Protein AF-A0AAQ3JWA8-F1 (afdb_monomer_lite)

Organism: NCBI:txid4628

InterPro domains:
  IPR044835 Auxin response factor [PTHR31384] (18-102)

Foldseek 3Di:
DDPPPPPPVVVPQPDFDFDQDPVRDTDTDGDHDLDPDPPVPDPPDDPVRVVVVVVVQVVVCVVVVHDDDDDDDCSVDVDDPDDDPVRVCCCPPVDDDDPPDDDDPVVVPVVCVVVVVVD

Structure (mmCIF, N/CA/C/O backbone):
data_AF-A0AAQ3JWA8-F1
#
_entry.id   AF-A0AAQ3JWA8-F1
#
loop_
_atom_site.group_PDB
_atom_site.id
_atom_site.type_symbol
_atom_site.label_atom_id
_atom_site.label_alt_id
_atom_site.label_comp_id
_atom_site.label_asym_id
_atom_site.label_entity_id
_atom_site.label_seq_id
_atom_site.pdbx_PDB_ins_code
_atom_site.Cartn_x
_atom_site.Cartn_y
_atom_site.Cartn_z
_atom_site.occupancy
_atom_site.B_iso_or_equiv
_atom_site.auth_seq_id
_atom_site.auth_comp_id
_atom_site.auth_asym_id
_atom_site.auth_atom_id
_atom_site.pdbx_PDB_model_num
ATOM 1 N N . MET A 1 1 ? 45.059 16.864 17.365 1.00 38.69 1 MET A N 1
ATOM 2 C CA . MET A 1 1 ? 43.730 17.214 16.818 1.00 38.69 1 MET A CA 1
ATOM 3 C C . MET A 1 1 ? 43.812 17.016 15.312 1.00 38.69 1 MET A C 1
ATOM 5 O O . MET A 1 1 ? 44.456 17.819 14.654 1.00 38.69 1 MET A O 1
ATOM 9 N N . LEU A 1 2 ? 43.330 15.887 14.787 1.00 34.00 2 LEU A N 1
ATOM 10 C CA . LEU A 1 2 ? 43.397 15.603 13.348 1.00 34.00 2 LEU A CA 1
ATOM 11 C C . LEU A 1 2 ? 42.183 16.239 12.654 1.00 34.00 2 LEU A C 1
ATOM 13 O O . LEU A 1 2 ? 41.071 16.070 13.160 1.00 34.00 2 LEU A O 1
ATOM 17 N N . PRO A 1 3 ? 42.357 16.960 1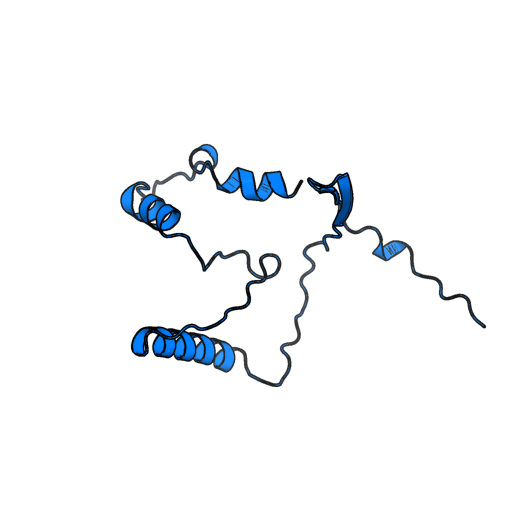1.533 1.00 37.31 3 PRO A N 1
ATOM 18 C CA . PRO A 1 3 ? 41.227 17.424 10.746 1.00 37.31 3 PRO A CA 1
ATOM 19 C C . PRO A 1 3 ? 40.539 16.213 10.108 1.00 37.31 3 PRO A C 1
ATOM 21 O O . PRO A 1 3 ? 41.164 15.415 9.411 1.00 37.31 3 PRO A O 1
ATOM 24 N N . MET A 1 4 ? 39.244 16.069 10.383 1.00 33.34 4 MET A N 1
ATOM 25 C CA . MET A 1 4 ? 38.385 15.049 9.794 1.00 33.34 4 MET A CA 1
ATOM 26 C C . MET A 1 4 ? 38.221 15.365 8.301 1.00 33.34 4 MET A C 1
ATOM 28 O O . MET A 1 4 ? 37.407 16.200 7.915 1.00 33.34 4 MET A O 1
ATOM 32 N N . GLN A 1 5 ? 39.058 14.749 7.465 1.00 42.91 5 GLN A N 1
ATOM 33 C CA . GLN A 1 5 ? 38.912 14.751 6.011 1.00 42.91 5 GLN A CA 1
ATOM 34 C C . GLN A 1 5 ? 37.615 14.016 5.663 1.00 42.91 5 GLN A C 1
ATOM 36 O O . GLN A 1 5 ? 37.537 12.791 5.743 1.00 42.91 5 GLN A O 1
ATOM 41 N N . VAL A 1 6 ? 36.580 14.772 5.306 1.00 44.56 6 VAL A N 1
ATOM 42 C CA . VAL A 1 6 ? 35.391 14.215 4.663 1.00 44.56 6 VAL A CA 1
ATOM 43 C C . VAL A 1 6 ? 35.790 13.887 3.225 1.00 44.56 6 VAL A C 1
ATOM 45 O O . VAL A 1 6 ? 36.116 14.784 2.451 1.00 44.56 6 VAL A O 1
ATOM 48 N N . SER A 1 7 ? 35.830 12.595 2.894 1.00 38.69 7 SER A N 1
ATOM 49 C CA . SER A 1 7 ? 36.191 12.109 1.561 1.00 38.69 7 SER A CA 1
ATOM 50 C C . SER A 1 7 ? 35.206 12.642 0.518 1.00 38.69 7 SER A C 1
ATOM 52 O O . SER A 1 7 ? 34.024 12.304 0.522 1.00 38.69 7 SER A O 1
ATOM 54 N N . GLN A 1 8 ? 35.709 13.471 -0.394 1.00 44.59 8 GLN A N 1
ATOM 55 C CA . GLN A 1 8 ? 34.956 14.160 -1.449 1.00 44.59 8 GLN A CA 1
ATOM 56 C C . GLN A 1 8 ? 34.336 13.202 -2.491 1.00 44.59 8 GLN A C 1
ATOM 58 O O . GLN A 1 8 ? 33.526 13.614 -3.317 1.00 44.59 8 GLN A O 1
ATOM 63 N N . SER A 1 9 ? 34.677 11.912 -2.432 1.00 45.38 9 SER A N 1
ATOM 64 C CA . SER A 1 9 ? 34.200 10.871 -3.346 1.00 45.38 9 SER A CA 1
ATOM 65 C C . SER A 1 9 ? 32.759 10.407 -3.102 1.00 45.38 9 SER A C 1
ATOM 67 O O . SER A 1 9 ? 32.170 9.830 -4.010 1.00 45.38 9 SER A O 1
ATOM 69 N N . ASP A 1 10 ? 32.173 10.665 -1.926 1.00 40.09 10 ASP A N 1
ATOM 70 C CA . ASP A 1 10 ? 30.783 10.267 -1.619 1.00 40.09 10 ASP A CA 1
ATOM 71 C C . ASP A 1 10 ? 29.747 11.361 -1.938 1.00 40.09 10 ASP A C 1
ATOM 73 O O . ASP A 1 10 ? 28.544 11.129 -1.826 1.00 40.09 10 ASP A O 1
ATOM 77 N N . ILE A 1 11 ? 30.197 12.550 -2.359 1.00 44.72 11 ILE A N 1
ATOM 78 C CA . ILE A 1 11 ? 29.333 13.704 -2.675 1.00 44.72 11 ILE A CA 1
ATOM 79 C C . ILE A 1 11 ? 28.871 13.672 -4.144 1.00 44.72 11 ILE A C 1
ATOM 81 O O . ILE A 1 11 ? 27.987 14.419 -4.544 1.00 44.72 11 ILE A O 1
ATOM 85 N N . PHE A 1 12 ? 29.375 12.739 -4.955 1.00 41.50 12 PHE A N 1
ATOM 86 C CA . PHE A 1 12 ? 28.870 12.496 -6.311 1.00 41.50 12 PHE A CA 1
ATOM 87 C C . PHE A 1 12 ? 27.571 11.660 -6.287 1.00 41.50 12 PHE A C 1
ATOM 89 O O . PHE A 1 12 ? 27.440 10.633 -6.954 1.00 41.50 12 PHE A O 1
ATOM 96 N N . LEU A 1 13 ? 26.586 12.076 -5.483 1.00 47.81 13 LEU A N 1
ATOM 97 C CA . LEU A 1 13 ? 25.236 11.524 -5.541 1.00 47.81 13 LEU A CA 1
ATOM 98 C C . LEU A 1 13 ? 24.491 12.185 -6.703 1.00 47.81 13 LEU A C 1
ATOM 100 O O . LEU A 1 13 ? 24.006 13.304 -6.625 1.00 47.81 13 LEU A O 1
ATOM 104 N N . GLN A 1 14 ? 24.478 11.456 -7.817 1.00 51.81 14 GLN A N 1
ATOM 105 C CA . GLN A 1 14 ? 23.704 11.641 -9.043 1.00 51.81 14 GLN A CA 1
ATOM 106 C C . GLN A 1 14 ? 22.442 12.534 -8.881 1.00 51.81 14 GLN A C 1
ATOM 108 O O . GLN A 1 14 ? 21.358 12.035 -8.583 1.00 51.81 14 GLN A O 1
ATOM 113 N N . ARG A 1 15 ? 22.614 13.835 -9.174 1.00 50.84 15 ARG A N 1
ATOM 114 C CA . ARG A 1 15 ? 21.634 14.944 -9.187 1.00 50.84 15 ARG A CA 1
ATOM 115 C C . ARG A 1 15 ? 21.057 15.350 -7.824 1.00 50.84 15 ARG A C 1
ATOM 117 O O . ARG A 1 15 ? 19.977 14.918 -7.431 1.00 50.84 15 ARG A O 1
ATOM 124 N N . ASP A 1 16 ? 21.744 16.295 -7.188 1.00 60.50 16 ASP A N 1
ATOM 125 C CA . ASP A 1 16 ? 21.161 17.211 -6.209 1.00 60.50 16 ASP A CA 1
ATOM 126 C C . ASP A 1 16 ? 20.069 18.051 -6.892 1.00 60.50 16 ASP A C 1
ATOM 128 O O . ASP A 1 16 ? 20.344 18.813 -7.822 1.00 60.50 16 ASP A O 1
ATOM 132 N N . GLY A 1 17 ? 18.818 17.880 -6.466 1.00 64.62 17 GLY A N 1
ATOM 133 C CA . GLY A 1 17 ? 17.697 18.691 -6.936 1.00 64.62 17 GLY A CA 1
ATOM 134 C C . GLY A 1 17 ? 17.479 19.859 -5.984 1.00 64.62 17 GLY A C 1
ATOM 135 O O . GLY A 1 17 ? 17.195 19.649 -4.803 1.00 64.62 17 GLY A O 1
ATOM 136 N N . VAL A 1 18 ? 17.626 21.087 -6.479 1.00 71.62 18 VAL A N 1
ATOM 137 C CA . VAL A 1 18 ? 17.269 22.299 -5.736 1.00 71.62 18 VAL A CA 1
ATOM 138 C C . VAL A 1 18 ? 15.855 22.692 -6.144 1.00 71.62 18 VAL A C 1
ATOM 140 O O . VAL A 1 18 ? 15.624 23.076 -7.288 1.00 71.62 18 VAL A O 1
ATOM 143 N N . PHE A 1 19 ? 14.912 22.598 -5.212 1.00 77.62 19 PHE A N 1
ATOM 144 C CA . PHE A 1 19 ? 13.503 22.897 -5.451 1.00 77.62 19 PHE A CA 1
ATOM 145 C C . PHE A 1 19 ? 13.108 24.180 -4.727 1.00 77.62 19 PHE A C 1
ATOM 147 O O . PHE A 1 19 ? 13.475 24.394 -3.572 1.00 77.62 19 PHE A O 1
ATOM 154 N N . LEU A 1 20 ? 12.339 25.032 -5.400 1.00 80.44 20 LEU A N 1
ATOM 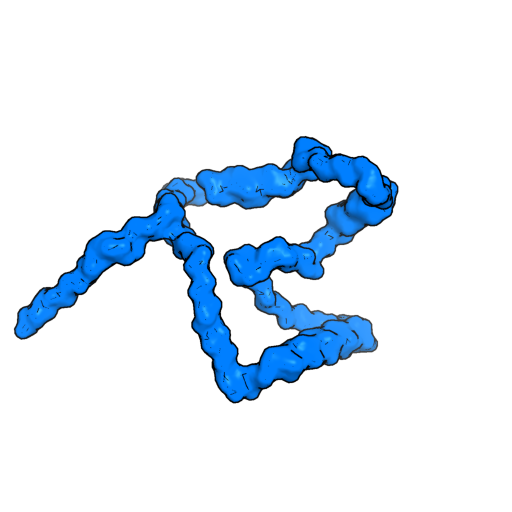155 C CA . LEU A 1 20 ? 11.663 26.159 -4.766 1.00 80.44 20 LEU A CA 1
ATOM 156 C C . LEU A 1 20 ? 10.268 25.707 -4.359 1.00 80.44 20 LEU A C 1
ATOM 158 O O . LEU A 1 20 ? 9.514 25.204 -5.193 1.00 80.44 20 LEU A O 1
ATOM 162 N N . ASN A 1 21 ? 9.925 25.872 -3.085 1.00 79.19 21 ASN A N 1
ATOM 163 C CA . ASN A 1 21 ? 8.547 25.672 -2.659 1.00 79.19 21 ASN A CA 1
ATOM 164 C C . ASN A 1 21 ? 7.684 26.905 -2.978 1.00 79.19 21 ASN A C 1
ATOM 166 O O . ASN A 1 21 ? 8.180 27.985 -3.301 1.00 79.19 21 ASN A O 1
ATOM 170 N N . GLU A 1 22 ? 6.372 26.737 -2.845 1.00 85.56 22 GLU A N 1
ATOM 171 C CA . GLU A 1 22 ? 5.359 27.788 -3.018 1.00 85.56 22 GLU A CA 1
ATOM 172 C C . GLU A 1 22 ? 5.532 28.999 -2.082 1.00 85.56 22 GLU A C 1
ATOM 174 O O . GLU A 1 22 ? 5.007 30.072 -2.359 1.00 85.56 22 GLU A O 1
ATOM 179 N N . ASN A 1 23 ? 6.320 28.849 -1.013 1.00 87.00 23 ASN A N 1
ATOM 180 C CA . ASN A 1 23 ? 6.657 29.900 -0.053 1.00 87.00 23 ASN A CA 1
ATOM 181 C C . ASN A 1 23 ? 8.019 30.562 -0.349 1.00 87.00 23 ASN A C 1
ATOM 183 O O . ASN A 1 23 ? 8.607 31.174 0.544 1.00 87.00 23 ASN A O 1
ATOM 187 N N . ASN A 1 24 ? 8.559 30.404 -1.565 1.00 82.31 24 ASN A N 1
ATOM 188 C CA . ASN A 1 24 ? 9.872 30.911 -1.989 1.00 82.31 24 ASN A CA 1
ATOM 189 C C . ASN A 1 24 ? 11.064 30.393 -1.157 1.00 82.31 24 ASN A C 1
ATOM 191 O O . ASN A 1 24 ? 12.133 31.005 -1.147 1.00 82.31 24 ASN A O 1
ATOM 195 N N . GLN A 1 25 ? 10.917 29.262 -0.469 1.00 87.25 25 GLN A N 1
ATOM 196 C CA . GLN A 1 25 ? 12.004 28.631 0.275 1.00 87.25 25 GLN A CA 1
ATOM 197 C C . GLN A 1 25 ? 12.744 27.643 -0.622 1.00 87.25 25 GLN A C 1
ATOM 199 O O . GLN A 1 25 ? 12.134 26.857 -1.352 1.00 87.25 25 GLN A O 1
ATOM 204 N N . LEU A 1 26 ? 14.071 27.675 -0.532 1.00 84.69 26 LEU A N 1
ATOM 205 C CA . LEU A 1 26 ? 14.957 26.768 -1.246 1.00 84.69 26 LEU A CA 1
ATOM 206 C C . LEU A 1 26 ? 15.103 25.460 -0.455 1.00 84.69 26 LEU A C 1
ATOM 208 O O . LEU A 1 26 ? 15.550 25.475 0.692 1.00 84.69 26 LEU A O 1
ATOM 212 N N . LEU A 1 27 ? 14.747 24.335 -1.067 1.00 80.38 27 LEU A N 1
ATOM 213 C CA . LEU A 1 27 ? 14.856 22.997 -0.489 1.00 80.38 27 LEU A CA 1
ATOM 214 C C . LEU A 1 27 ? 15.845 22.163 -1.304 1.00 80.38 27 LEU A C 1
ATOM 216 O O . LEU A 1 27 ? 15.756 22.101 -2.529 1.00 80.38 27 LEU A O 1
ATOM 220 N N . LEU A 1 28 ? 16.778 21.504 -0.616 1.00 82.06 28 LEU A N 1
ATOM 221 C CA . LEU A 1 28 ? 17.751 20.606 -1.234 1.00 82.06 28 LEU A CA 1
ATOM 222 C C . LEU A 1 28 ? 17.307 19.151 -1.055 1.00 82.06 28 LEU A C 1
ATOM 224 O O . LEU A 1 28 ? 17.250 18.645 0.068 1.00 82.06 28 LEU A O 1
ATOM 228 N N . GLY A 1 29 ? 17.008 18.479 -2.164 1.00 77.50 29 GLY A N 1
ATOM 229 C CA . GLY A 1 29 ? 16.719 17.050 -2.198 1.00 77.50 29 GLY A CA 1
ATOM 230 C C . GLY A 1 29 ? 17.958 16.252 -2.593 1.00 77.50 29 GLY A C 1
ATOM 231 O O . GLY A 1 29 ? 18.430 16.368 -3.721 1.00 77.50 29 GLY A O 1
ATOM 232 N N . ILE A 1 30 ? 18.456 15.405 -1.687 1.00 78.06 30 ILE A N 1
ATOM 233 C CA . ILE A 1 30 ? 19.543 14.461 -1.982 1.00 78.06 30 ILE A CA 1
ATOM 234 C C . ILE A 1 30 ? 18.928 13.096 -2.287 1.00 78.06 30 ILE A C 1
ATOM 236 O O . ILE A 1 30 ? 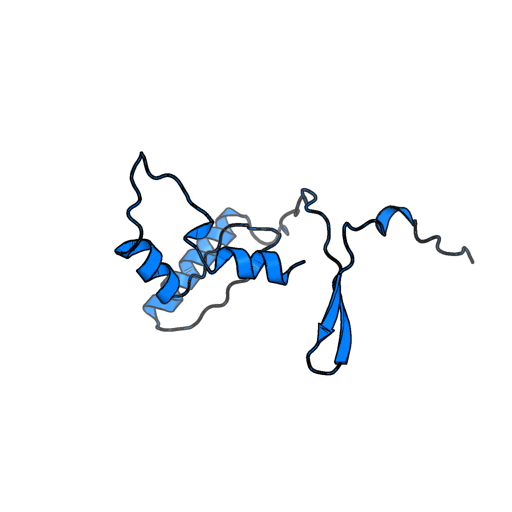18.298 12.481 -1.421 1.00 78.06 30 ILE A O 1
ATOM 240 N N . ARG A 1 31 ? 19.148 12.581 -3.500 1.00 68.06 31 ARG A N 1
ATOM 241 C CA . ARG A 1 31 ? 18.735 11.227 -3.885 1.00 68.06 31 ARG A CA 1
ATOM 242 C C . ARG A 1 31 ? 19.951 10.314 -3.962 1.00 68.06 31 ARG A C 1
ATOM 244 O O . ARG A 1 31 ? 20.876 10.539 -4.733 1.00 68.06 31 ARG A O 1
ATOM 251 N N . ARG A 1 32 ? 19.946 9.232 -3.182 1.00 69.44 32 ARG A N 1
ATOM 252 C CA . ARG A 1 32 ? 20.989 8.204 -3.287 1.00 69.44 32 ARG A CA 1
ATOM 253 C C . ARG A 1 32 ? 20.760 7.372 -4.548 1.00 69.44 32 ARG A C 1
ATOM 255 O O . ARG A 1 32 ? 19.630 6.965 -4.820 1.00 69.44 32 ARG A O 1
ATOM 262 N N . ALA A 1 33 ? 21.825 7.109 -5.306 1.00 70.81 33 ALA A N 1
ATOM 263 C CA . ALA A 1 33 ? 21.773 6.161 -6.415 1.00 70.81 33 ALA A CA 1
ATOM 264 C C . ALA A 1 33 ? 21.291 4.790 -5.913 1.00 70.81 33 ALA A C 1
ATOM 266 O O . ALA A 1 33 ? 21.564 4.417 -4.768 1.00 70.81 33 ALA A O 1
ATOM 267 N N . ASN A 1 34 ? 20.576 4.050 -6.764 1.00 64.12 34 ASN A N 1
ATOM 268 C CA . ASN A 1 34 ? 19.989 2.759 -6.411 1.00 64.12 34 ASN A CA 1
ATOM 269 C C . ASN A 1 34 ? 21.094 1.695 -6.286 1.00 64.12 34 ASN A C 1
ATOM 271 O O . ASN A 1 34 ? 21.352 0.916 -7.199 1.00 64.12 34 ASN A O 1
ATOM 275 N N . ARG A 1 35 ? 21.833 1.729 -5.176 1.00 63.59 35 ARG A N 1
ATOM 276 C CA . ARG A 1 35 ? 22.824 0.718 -4.819 1.00 63.59 35 ARG A CA 1
ATOM 277 C C . ARG A 1 35 ? 22.067 -0.448 -4.186 1.00 63.59 35 ARG A C 1
ATOM 279 O O . ARG A 1 35 ? 21.257 -0.177 -3.300 1.00 63.59 35 ARG A O 1
ATOM 286 N N . PRO A 1 36 ? 22.343 -1.712 -4.560 1.00 60.31 36 PRO A N 1
ATOM 287 C CA . PRO A 1 36 ? 21.838 -2.872 -3.836 1.00 60.31 36 PRO A CA 1
ATOM 288 C C . PRO A 1 36 ? 22.275 -2.752 -2.374 1.00 60.31 36 PRO A C 1
ATOM 290 O O . PRO A 1 36 ? 23.428 -3.013 -2.025 1.00 60.31 36 PRO A O 1
ATOM 293 N N . GLN A 1 37 ? 21.391 -2.239 -1.525 1.00 58.09 37 GLN A N 1
ATOM 294 C CA . GLN A 1 37 ? 21.620 -2.230 -0.098 1.00 58.09 37 GLN A CA 1
ATOM 295 C C . GLN A 1 37 ? 21.253 -3.620 0.380 1.00 58.09 37 GLN A C 1
ATOM 297 O O . GLN A 1 37 ? 20.090 -4.015 0.335 1.00 58.09 37 GLN A O 1
ATOM 302 N N . THR A 1 38 ? 22.253 -4.362 0.845 1.00 53.28 38 THR A N 1
ATOM 303 C CA . THR A 1 38 ? 22.022 -5.504 1.719 1.00 53.28 38 THR A CA 1
ATOM 304 C C . THR A 1 38 ? 21.429 -4.940 3.003 1.00 53.28 38 THR A C 1
ATOM 306 O O . THR A 1 38 ? 22.149 -4.601 3.941 1.00 53.28 38 THR A O 1
ATOM 309 N N . VAL A 1 39 ? 20.111 -4.743 3.017 1.00 59.22 39 VAL A N 1
ATOM 310 C CA . VAL A 1 39 ? 19.374 -4.477 4.244 1.00 59.22 39 VAL A CA 1
ATOM 311 C C . VAL A 1 39 ? 19.497 -5.771 5.029 1.00 59.22 39 VAL A C 1
ATOM 313 O O . VAL A 1 39 ? 18.768 -6.724 4.779 1.00 59.22 39 VAL A O 1
ATOM 316 N N . MET A 1 40 ? 20.502 -5.852 5.902 1.00 60.53 40 MET A N 1
ATOM 317 C CA . MET A 1 40 ? 20.545 -6.900 6.910 1.00 60.53 40 MET A CA 1
ATOM 318 C C . MET A 1 40 ? 19.231 -6.773 7.681 1.00 60.53 40 MET A C 1
ATOM 320 O O . MET A 1 40 ? 19.012 -5.725 8.300 1.00 60.53 40 MET A O 1
ATOM 324 N N . PRO A 1 41 ? 18.319 -7.758 7.588 1.00 62.19 41 PRO A N 1
ATOM 325 C CA . PRO A 1 41 ? 17.083 -7.688 8.340 1.00 62.19 41 PRO A CA 1
ATOM 326 C C . PRO A 1 41 ? 17.471 -7.595 9.813 1.00 62.19 41 PRO A C 1
ATOM 328 O O . PRO A 1 41 ? 18.323 -8.352 10.285 1.00 62.19 41 PRO A O 1
ATOM 331 N N . SER A 1 42 ? 16.898 -6.633 10.537 1.00 62.66 42 SER A N 1
ATOM 332 C CA . SER A 1 42 ? 17.079 -6.602 11.981 1.00 62.66 42 SER A CA 1
ATOM 333 C C . SER A 1 42 ? 16.564 -7.935 12.520 1.00 62.66 42 SER A C 1
ATOM 335 O O . SER A 1 42 ? 15.446 -8.353 12.224 1.00 62.66 42 SER A O 1
ATOM 337 N N . SER A 1 43 ? 17.399 -8.640 13.278 1.00 59.38 43 SER A N 1
ATOM 338 C CA . SER A 1 43 ? 17.188 -10.016 13.755 1.00 59.38 43 SER A CA 1
ATOM 339 C C . SER A 1 43 ? 15.991 -10.196 14.705 1.00 59.38 43 SER A C 1
ATOM 341 O O . SER A 1 43 ? 15.852 -11.234 15.343 1.00 59.38 43 SER A O 1
ATOM 343 N N . VAL A 1 44 ? 15.119 -9.192 14.815 1.00 63.75 44 VAL A N 1
ATOM 344 C CA . VAL A 1 44 ? 13.980 -9.148 15.732 1.00 63.75 44 VAL A CA 1
ATOM 345 C C . VAL A 1 44 ? 12.799 -9.972 15.197 1.00 63.75 44 VAL A C 1
ATOM 347 O O . VAL A 1 44 ? 12.021 -10.494 15.991 1.00 63.75 44 VAL A O 1
ATOM 350 N N . LEU A 1 45 ? 12.658 -10.133 13.873 1.00 69.56 45 LEU A N 1
ATOM 351 C CA . LEU A 1 45 ? 11.615 -10.943 13.220 1.00 69.56 45 LEU A CA 1
ATOM 352 C C . LEU A 1 45 ? 12.167 -11.552 11.922 1.00 69.56 45 LEU A C 1
ATOM 354 O O . LEU A 1 45 ? 12.842 -10.857 11.165 1.00 69.56 45 LEU A O 1
ATOM 358 N N . SER A 1 46 ? 11.858 -12.820 11.624 1.00 78.56 46 SER A N 1
ATOM 359 C CA . SER A 1 46 ? 12.174 -13.385 10.302 1.00 78.56 46 SER A CA 1
ATOM 360 C C . SER A 1 46 ? 11.326 -12.721 9.209 1.00 78.56 46 SER A C 1
ATOM 362 O O . SER A 1 46 ? 10.239 -12.204 9.490 1.00 78.56 46 SER A O 1
ATOM 364 N N . SER A 1 47 ? 11.787 -12.776 7.953 1.00 82.31 47 SER A N 1
ATOM 365 C CA . SER A 1 47 ? 11.011 -12.269 6.810 1.00 82.31 47 SER A CA 1
ATOM 366 C C . SER A 1 47 ? 9.616 -12.90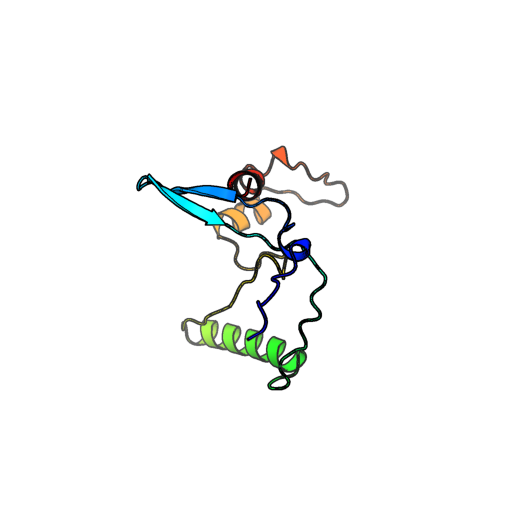1 6.758 1.00 82.31 47 SER A C 1
ATOM 368 O O . SER A 1 47 ? 8.622 -12.185 6.660 1.00 82.31 47 SER A O 1
ATOM 370 N N . ASP A 1 48 ? 9.518 -14.223 6.928 1.00 85.06 48 ASP A N 1
ATOM 371 C CA . ASP A 1 48 ? 8.240 -14.952 6.904 1.00 85.06 48 ASP A CA 1
ATOM 372 C C . ASP A 1 48 ? 7.266 -14.437 7.967 1.00 85.06 48 ASP A C 1
ATOM 374 O O . ASP A 1 48 ? 6.080 -14.222 7.706 1.00 85.06 48 ASP A O 1
ATOM 378 N N . SER A 1 49 ? 7.788 -14.154 9.163 1.00 88.69 49 SER A N 1
ATOM 379 C CA . SER A 1 49 ? 6.989 -13.613 10.260 1.00 88.69 49 SER A CA 1
ATOM 380 C C . SER A 1 49 ? 6.451 -12.221 9.923 1.00 88.69 49 SER A C 1
ATOM 382 O O . SER A 1 49 ? 5.320 -11.898 10.279 1.00 88.69 49 SER A O 1
ATOM 384 N N . MET A 1 50 ? 7.215 -11.392 9.208 1.00 88.56 50 MET A N 1
ATOM 385 C CA . MET A 1 50 ? 6.767 -10.067 8.771 1.00 88.56 50 MET A CA 1
ATOM 386 C C . MET A 1 50 ? 5.621 -10.153 7.751 1.00 88.56 50 MET A C 1
ATOM 388 O O . MET A 1 50 ? 4.642 -9.414 7.878 1.00 88.56 50 MET A O 1
ATOM 392 N N . HIS A 1 51 ? 5.695 -11.090 6.800 1.00 88.12 51 HIS A N 1
ATOM 393 C CA . HIS A 1 51 ? 4.621 -11.330 5.828 1.00 88.12 51 HIS A CA 1
ATOM 394 C C . HIS A 1 51 ? 3.328 -11.792 6.505 1.00 88.12 51 HIS A C 1
ATOM 396 O O . HIS A 1 51 ? 2.256 -11.242 6.243 1.00 88.12 51 HIS A O 1
ATOM 402 N N . ILE A 1 52 ? 3.428 -12.756 7.424 1.00 91.75 52 ILE A N 1
ATOM 403 C CA . ILE A 1 52 ? 2.272 -13.260 8.178 1.00 91.75 52 ILE A CA 1
ATOM 404 C C . ILE A 1 52 ? 1.660 -12.144 9.029 1.00 91.75 52 ILE A C 1
ATOM 406 O O . ILE A 1 52 ? 0.440 -11.983 9.054 1.00 91.75 52 ILE A O 1
ATOM 410 N N . ARG A 1 53 ? 2.491 -11.331 9.691 1.00 91.00 53 ARG A N 1
ATOM 411 C CA . ARG A 1 53 ? 2.017 -10.209 10.514 1.00 91.00 53 ARG A CA 1
ATOM 412 C C . ARG A 1 53 ? 1.254 -9.164 9.705 1.00 91.00 53 ARG A C 1
ATOM 414 O O . ARG A 1 53 ? 0.254 -8.655 10.203 1.00 91.00 53 ARG A O 1
ATOM 421 N N . LEU A 1 54 ? 1.687 -8.860 8.481 1.00 92.25 54 LEU A N 1
ATOM 422 C CA . LEU A 1 54 ? 0.971 -7.939 7.595 1.00 92.25 54 LEU A CA 1
ATOM 423 C C . LEU A 1 54 ? -0.419 -8.479 7.231 1.00 92.25 54 LEU A C 1
ATOM 425 O O . LEU A 1 54 ? -1.408 -7.758 7.354 1.00 92.25 54 LEU A O 1
ATOM 429 N N . LEU A 1 55 ? -0.500 -9.751 6.829 1.00 94.06 55 LEU A N 1
ATOM 430 C CA . LEU A 1 55 ? -1.768 -10.398 6.480 1.00 94.06 55 LEU A CA 1
ATOM 431 C C . LEU A 1 55 ? -2.722 -10.458 7.676 1.00 94.06 55 LEU A C 1
ATOM 433 O O . LEU A 1 55 ? -3.895 -10.112 7.545 1.00 94.06 55 LEU A O 1
ATOM 437 N N . ALA A 1 56 ? -2.215 -10.841 8.848 1.00 94.81 56 ALA A N 1
ATOM 438 C CA . ALA A 1 56 ? -2.999 -10.889 10.076 1.00 94.81 56 ALA A CA 1
ATOM 439 C C . ALA A 1 56 ? -3.541 -9.503 10.462 1.00 94.81 56 ALA A C 1
ATOM 441 O O . ALA A 1 56 ? -4.719 -9.378 10.794 1.00 94.81 56 ALA A O 1
ATOM 442 N N . ALA A 1 57 ? -2.714 -8.455 10.368 1.00 94.75 57 ALA A N 1
ATOM 443 C CA . ALA A 1 57 ? -3.135 -7.083 10.645 1.00 94.75 57 ALA A CA 1
ATOM 444 C C . ALA A 1 57 ? -4.215 -6.600 9.663 1.00 94.75 57 ALA A C 1
ATOM 446 O O . ALA A 1 57 ? -5.214 -6.027 10.094 1.00 94.75 57 ALA A O 1
ATOM 447 N N . ALA A 1 58 ? -4.054 -6.875 8.366 1.00 95.50 58 ALA A N 1
ATOM 448 C CA . ALA A 1 58 ? -5.038 -6.509 7.349 1.00 95.50 58 ALA A CA 1
ATOM 449 C C . ALA A 1 58 ? -6.374 -7.244 7.552 1.00 95.50 58 ALA A C 1
ATOM 451 O O . ALA A 1 58 ? -7.432 -6.616 7.546 1.00 95.50 58 ALA A O 1
ATOM 452 N N . ALA A 1 59 ? -6.336 -8.558 7.794 1.00 96.50 59 ALA A N 1
ATOM 453 C CA . ALA A 1 59 ? -7.535 -9.353 8.054 1.00 96.50 59 ALA A CA 1
ATOM 454 C C . ALA A 1 59 ? -8.273 -8.872 9.312 1.00 96.50 59 ALA A C 1
ATOM 456 O O . ALA A 1 59 ? -9.494 -8.718 9.300 1.00 96.50 59 ALA A O 1
ATOM 457 N N . HIS A 1 60 ? -7.531 -8.576 10.382 1.00 97.19 60 HIS A N 1
ATOM 458 C CA . HIS A 1 60 ? -8.098 -8.044 11.616 1.00 97.19 60 HIS A CA 1
ATOM 459 C C . HIS A 1 60 ? -8.741 -6.665 11.411 1.00 97.19 60 HIS A C 1
ATOM 461 O O . HIS A 1 60 ? -9.862 -6.440 11.870 1.00 97.19 60 HIS A O 1
ATOM 467 N N . ALA A 1 61 ? -8.069 -5.767 10.686 1.00 97.31 61 ALA A N 1
ATOM 468 C CA . ALA A 1 61 ? -8.577 -4.440 10.350 1.00 97.31 61 ALA A CA 1
ATOM 469 C C . ALA A 1 61 ? -9.904 -4.509 9.580 1.00 97.31 61 ALA A C 1
ATOM 471 O O . ALA A 1 61 ? -10.863 -3.825 9.937 1.00 97.31 61 ALA A O 1
ATOM 472 N N . VAL A 1 62 ? -9.995 -5.399 8.587 1.00 97.00 62 VAL A N 1
ATOM 473 C CA . VAL A 1 62 ? -11.227 -5.624 7.814 1.00 97.00 62 VAL A CA 1
ATOM 474 C C . VAL A 1 62 ? -12.341 -6.201 8.690 1.00 97.00 62 VAL A C 1
ATOM 476 O O . VAL A 1 62 ? -13.456 -5.691 8.669 1.00 97.00 62 VAL A O 1
ATOM 479 N N . ALA A 1 63 ? -12.051 -7.228 9.494 1.00 97.69 63 ALA A N 1
ATOM 480 C CA . ALA A 1 63 ? -13.058 -7.892 10.327 1.00 97.69 63 ALA A CA 1
ATOM 481 C C . ALA A 1 63 ? -13.639 -6.982 11.423 1.00 97.69 63 ALA A C 1
ATOM 483 O O . ALA A 1 63 ? -14.793 -7.137 11.813 1.00 97.69 63 ALA A O 1
ATOM 484 N N . THR A 1 64 ? -12.841 -6.040 11.927 1.00 97.88 64 THR A N 1
ATOM 485 C CA . THR A 1 64 ? -13.224 -5.143 13.030 1.00 97.88 64 THR A CA 1
ATOM 486 C C . THR A 1 64 ? -13.570 -3.726 12.576 1.00 97.88 64 THR A C 1
ATOM 488 O O . THR A 1 64 ? -13.882 -2.885 13.417 1.00 97.88 64 THR A O 1
ATOM 491 N N . ASN A 1 65 ? -13.516 -3.438 11.269 1.00 96.25 65 ASN A N 1
ATOM 492 C CA . ASN A 1 65 ? -13.576 -2.076 10.724 1.00 96.25 65 ASN A CA 1
ATOM 493 C C . ASN A 1 65 ? -12.593 -1.109 11.417 1.00 96.25 65 ASN A C 1
ATOM 495 O O . ASN A 1 65 ? -12.891 0.069 11.625 1.00 96.25 65 ASN A O 1
ATOM 499 N N . SER A 1 66 ? -11.413 -1.608 11.791 1.00 97.12 66 SER A N 1
ATOM 500 C CA . SER A 1 66 ? -10.348 -0.812 12.400 1.00 97.12 66 SER A CA 1
ATOM 501 C C . SER A 1 66 ? -9.281 -0.432 11.373 1.00 97.12 66 SER A C 1
ATOM 503 O O . SER A 1 66 ? -9.219 -0.964 10.265 1.00 97.12 66 SER A O 1
ATOM 505 N N . ARG A 1 67 ? -8.450 0.557 11.710 1.00 95.50 67 ARG A N 1
ATOM 506 C CA . ARG A 1 67 ? -7.360 1.029 10.845 1.00 95.50 67 ARG A CA 1
ATOM 507 C C . ARG A 1 67 ? -6.060 0.316 11.203 1.00 95.50 67 ARG A C 1
ATOM 509 O O . ARG A 1 67 ? -5.813 0.031 12.370 1.00 95.50 67 ARG A O 1
ATOM 516 N N . PHE A 1 68 ? -5.199 0.118 10.211 1.00 95.56 68 PHE A N 1
ATOM 517 C CA . PHE A 1 68 ? -3.823 -0.333 10.405 1.00 95.56 68 PHE A CA 1
ATOM 518 C C . PHE A 1 68 ? -2.866 0.526 9.574 1.00 95.56 68 PHE A C 1
ATOM 520 O O . PHE A 1 68 ? -3.275 1.167 8.605 1.00 95.56 68 PHE A O 1
ATOM 527 N N . THR A 1 69 ? -1.595 0.549 9.969 1.00 92.69 69 THR A N 1
ATOM 528 C CA . THR A 1 69 ? -0.559 1.375 9.339 1.00 92.69 69 THR A CA 1
ATOM 529 C C . THR A 1 69 ? 0.413 0.498 8.565 1.00 92.69 69 THR A C 1
ATOM 531 O O . THR A 1 69 ? 0.829 -0.555 9.047 1.00 92.69 69 THR A O 1
ATOM 534 N N . ILE A 1 70 ? 0.808 0.963 7.383 1.00 90.88 70 ILE A N 1
ATOM 535 C CA . ILE A 1 70 ? 1.807 0.328 6.522 1.00 90.88 70 ILE A CA 1
ATOM 536 C C . ILE A 1 70 ? 2.891 1.338 6.168 1.00 90.88 70 ILE A C 1
ATOM 538 O O . ILE A 1 70 ? 2.610 2.515 5.953 1.00 90.88 70 ILE A O 1
ATOM 542 N N . PHE A 1 71 ? 4.133 0.868 6.107 1.00 88.50 71 PHE A N 1
ATOM 543 C CA . PHE A 1 71 ? 5.268 1.674 5.677 1.00 88.50 71 PHE A CA 1
ATOM 544 C C . PHE A 1 71 ? 5.567 1.374 4.210 1.00 88.50 71 PHE A C 1
ATOM 546 O O . PHE A 1 71 ? 5.760 0.218 3.840 1.00 88.50 71 PHE A O 1
ATOM 553 N N . TYR A 1 72 ? 5.612 2.417 3.383 1.00 87.25 72 TYR A N 1
ATOM 554 C CA . TYR A 1 72 ? 5.960 2.320 1.969 1.00 87.25 72 TYR A CA 1
ATOM 555 C C . TYR A 1 72 ? 7.304 3.000 1.716 1.00 87.25 72 TYR A C 1
ATOM 557 O O . TYR A 1 72 ? 7.491 4.160 2.079 1.00 87.25 72 TYR A O 1
ATOM 565 N N . ASN A 1 73 ? 8.232 2.279 1.087 1.00 83.56 73 ASN A N 1
ATOM 566 C CA . ASN A 1 73 ? 9.502 2.826 0.627 1.00 83.56 73 ASN A CA 1
ATOM 567 C C . ASN A 1 73 ? 9.576 2.710 -0.907 1.00 83.56 73 ASN A C 1
ATOM 569 O O . ASN A 1 73 ? 9.979 1.656 -1.404 1.00 83.56 73 ASN A O 1
ATOM 573 N N . PRO A 1 74 ? 9.236 3.773 -1.661 1.00 80.69 74 PRO A N 1
ATOM 574 C CA . PRO A 1 74 ? 9.198 3.736 -3.127 1.00 80.69 74 PRO A CA 1
ATOM 575 C C . PRO A 1 74 ? 10.567 3.486 -3.771 1.00 80.69 74 PRO A C 1
ATOM 577 O O . PRO A 1 74 ? 10.642 3.070 -4.922 1.00 80.69 74 PRO A O 1
ATOM 580 N N . ILE A 1 75 ? 11.663 3.741 -3.047 1.00 78.06 75 ILE A N 1
ATOM 581 C CA . ILE A 1 75 ? 13.020 3.494 -3.548 1.00 78.06 75 ILE A CA 1
ATOM 582 C C . ILE A 1 75 ? 13.369 2.005 -3.422 1.00 78.06 75 ILE A C 1
ATOM 584 O O . ILE A 1 75 ? 14.015 1.452 -4.308 1.00 78.06 75 ILE A O 1
ATOM 588 N N . ALA A 1 76 ? 12.933 1.352 -2.340 1.00 79.69 76 ALA A N 1
ATOM 589 C CA . ALA A 1 76 ? 13.225 -0.060 -2.087 1.00 79.69 76 ALA A CA 1
ATOM 590 C C . ALA A 1 76 ? 12.235 -1.022 -2.759 1.00 79.69 76 ALA A C 1
ATOM 592 O O . ALA A 1 76 ? 12.624 -2.134 -3.110 1.00 79.69 76 ALA A O 1
ATOM 593 N N . SER A 1 77 ? 10.972 -0.621 -2.944 1.00 78.69 77 SER A N 1
ATOM 594 C CA . SER A 1 77 ? 9.963 -1.435 -3.625 1.00 78.69 77 SER A CA 1
ATOM 595 C C . SER A 1 77 ? 9.333 -0.658 -4.785 1.00 78.69 77 SER A C 1
ATOM 597 O O . SER A 1 77 ? 8.610 0.306 -4.531 1.00 78.69 77 SER A O 1
ATOM 599 N N . PRO A 1 78 ? 9.533 -1.088 -6.044 1.00 79.56 78 PRO A N 1
ATOM 600 C CA . PRO A 1 78 ? 8.930 -0.424 -7.199 1.00 79.56 78 PRO A CA 1
ATOM 601 C C . PRO A 1 78 ? 7.438 -0.756 -7.378 1.00 79.56 78 PRO A C 1
ATOM 603 O O . PRO A 1 78 ? 6.779 -0.175 -8.233 1.00 79.56 78 PRO A O 1
ATOM 606 N N . SER A 1 79 ? 6.901 -1.718 -6.623 1.00 85.75 79 SER A N 1
ATOM 607 C C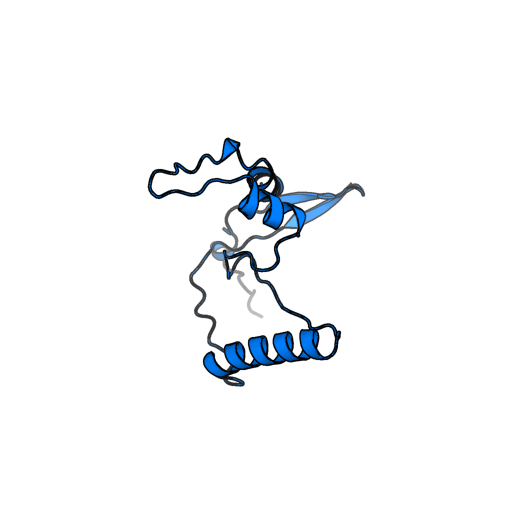A . SER A 1 79 ? 5.508 -2.147 -6.738 1.00 85.75 79 SER A CA 1
ATOM 608 C C . SER A 1 79 ? 4.592 -1.298 -5.862 1.00 85.75 79 SER A C 1
ATOM 610 O O . SER A 1 79 ? 4.662 -1.355 -4.634 1.00 85.75 79 SER A O 1
ATOM 612 N N . GLU A 1 80 ? 3.693 -0.552 -6.500 1.00 86.69 80 GLU A N 1
ATOM 613 C CA . GLU A 1 80 ? 2.616 0.158 -5.815 1.00 86.69 80 GLU A CA 1
ATOM 614 C C . GLU A 1 80 ? 1.560 -0.837 -5.314 1.00 86.69 80 GLU A C 1
ATOM 616 O O . GLU A 1 80 ? 0.979 -1.590 -6.094 1.00 86.69 80 GLU A O 1
ATOM 621 N N . PHE A 1 81 ? 1.294 -0.831 -4.007 1.00 89.88 81 PHE A N 1
ATOM 622 C CA . PHE A 1 81 ? 0.261 -1.675 -3.387 1.00 89.88 81 PHE A CA 1
ATOM 623 C C . PHE A 1 81 ? -0.918 -0.880 -2.810 1.00 89.88 81 PHE A C 1
ATOM 625 O O . PHE A 1 81 ? -1.948 -1.463 -2.480 1.00 89.88 81 PHE A O 1
ATOM 632 N N . VAL A 1 82 ? -0.800 0.447 -2.707 1.00 90.62 82 VAL A N 1
ATOM 633 C CA . VAL A 1 82 ? -1.913 1.341 -2.359 1.00 90.62 82 VAL A CA 1
ATOM 634 C C . VAL A 1 82 ? -2.346 2.063 -3.625 1.00 90.62 82 VAL A C 1
ATOM 636 O O . VAL A 1 82 ? -1.718 3.030 -4.045 1.00 90.62 82 VAL A O 1
ATOM 639 N N . ILE A 1 83 ? -3.418 1.578 -4.243 1.00 91.56 83 ILE A N 1
ATOM 640 C CA . ILE A 1 83 ? -3.933 2.104 -5.510 1.00 91.56 83 ILE A CA 1
ATOM 641 C C . ILE A 1 83 ? -5.267 2.797 -5.233 1.00 91.56 83 ILE A C 1
ATOM 643 O O . ILE A 1 83 ? -6.138 2.238 -4.567 1.00 91.56 83 ILE A O 1
ATOM 647 N N . SER A 1 84 ? -5.441 4.022 -5.738 1.00 92.31 84 SER A N 1
ATOM 648 C CA . SER A 1 84 ? -6.716 4.732 -5.604 1.00 92.31 84 SER A CA 1
ATOM 649 C C . SER A 1 84 ? -7.829 4.005 -6.364 1.00 92.31 84 SER A C 1
ATOM 651 O O . SER A 1 84 ? -7.601 3.417 -7.425 1.00 92.31 84 SER A O 1
ATOM 653 N N . LEU A 1 85 ? -9.062 4.082 -5.855 1.00 90.25 85 LEU A N 1
ATOM 654 C CA . LEU A 1 85 ? -10.205 3.408 -6.477 1.00 90.25 85 LEU A CA 1
ATOM 655 C C . LEU A 1 85 ? -10.400 3.830 -7.944 1.00 90.25 85 LEU A C 1
ATOM 657 O O . LEU A 1 85 ? -10.673 2.989 -8.793 1.00 90.25 85 LEU A O 1
ATOM 661 N N . ALA A 1 86 ? -10.194 5.112 -8.261 1.00 90.19 86 ALA A N 1
ATOM 662 C CA . ALA A 1 86 ? -10.301 5.623 -9.627 1.00 90.19 86 ALA A CA 1
ATOM 663 C C . ALA A 1 86 ? -9.290 4.962 -10.583 1.00 90.19 86 ALA A C 1
ATOM 665 O O . ALA A 1 86 ? -9.666 4.521 -11.673 1.00 90.19 86 ALA A O 1
ATOM 666 N N . LYS A 1 87 ? -8.025 4.831 -10.154 1.00 88.75 87 LYS A N 1
ATOM 667 C CA . LYS A 1 87 ? -6.979 4.139 -10.922 1.00 88.75 87 LYS A CA 1
ATOM 668 C C . LYS A 1 87 ? -7.317 2.661 -11.107 1.00 88.75 87 LYS A C 1
ATOM 670 O O . LYS A 1 87 ? -7.206 2.148 -12.219 1.00 88.75 87 LYS A O 1
ATOM 675 N N . TYR A 1 88 ? -7.787 2.001 -10.047 1.00 90.38 88 TYR A N 1
ATOM 676 C CA . TYR A 1 88 ? -8.191 0.596 -10.088 1.00 90.38 88 TYR A CA 1
ATOM 677 C C . TYR A 1 88 ? -9.341 0.351 -11.075 1.00 90.38 88 TYR A C 1
ATOM 679 O O . TYR A 1 88 ? -9.220 -0.484 -11.968 1.00 90.38 88 TYR A O 1
ATOM 687 N N . VAL A 1 89 ? -10.429 1.121 -10.976 1.00 91.94 89 VAL A N 1
ATOM 688 C CA . VAL A 1 89 ? -11.604 0.985 -11.854 1.00 91.94 89 VAL A CA 1
ATOM 689 C C . VAL A 1 89 ? -11.225 1.225 -13.316 1.00 91.94 89 VAL A C 1
ATOM 691 O O . VAL A 1 89 ? -11.622 0.453 -14.190 1.00 91.94 89 VAL A O 1
ATOM 694 N N . LYS A 1 90 ? -10.399 2.242 -13.595 1.00 88.75 90 LYS A N 1
ATOM 695 C CA . LYS A 1 90 ? -9.877 2.499 -14.945 1.00 88.75 90 LYS A CA 1
ATOM 696 C C . LYS A 1 90 ? -9.066 1.312 -15.465 1.00 88.75 90 LYS A C 1
ATOM 698 O O . LYS A 1 90 ? -9.286 0.873 -16.591 1.00 88.75 90 LYS A O 1
ATOM 703 N N . ALA A 1 91 ? -8.169 0.766 -14.650 1.00 86.88 91 ALA A N 1
ATOM 704 C CA . ALA A 1 91 ? -7.339 -0.365 -15.042 1.00 86.88 91 ALA A CA 1
ATOM 705 C C . ALA A 1 91 ? -8.160 -1.637 -15.312 1.00 86.88 91 ALA A C 1
ATOM 707 O O . ALA A 1 91 ? -7.912 -2.311 -16.304 1.00 86.88 91 ALA A O 1
ATOM 708 N N . VAL A 1 92 ? -9.149 -1.952 -14.474 1.00 88.56 92 VAL A N 1
ATOM 709 C CA . VAL A 1 92 ? -9.931 -3.195 -14.594 1.00 88.56 92 VAL A CA 1
ATOM 710 C C . VAL A 1 92 ? -10.983 -3.117 -15.698 1.00 88.56 92 VAL A C 1
ATOM 712 O O . VAL A 1 92 ? -11.161 -4.077 -16.445 1.00 88.56 92 VAL A O 1
ATOM 715 N N . HIS A 1 93 ? -11.685 -1.989 -15.822 1.00 86.06 93 HIS A N 1
ATOM 716 C CA . HIS A 1 93 ? -12.845 -1.891 -16.713 1.00 86.06 93 HIS A CA 1
ATOM 717 C C . HIS A 1 93 ? -12.542 -1.226 -18.058 1.00 86.06 93 HIS A C 1
ATOM 719 O O . HIS A 1 93 ? -13.212 -1.527 -19.045 1.00 86.06 93 HIS A O 1
ATOM 725 N N . HIS A 1 94 ? -11.541 -0.342 -18.129 1.00 78.62 94 HIS A N 1
ATOM 726 C CA . HIS A 1 94 ? -11.224 0.404 -19.353 1.00 78.62 94 HIS A CA 1
ATOM 727 C C . HIS A 1 94 ? -9.959 -0.085 -20.069 1.00 78.62 94 HIS A C 1
ATOM 729 O O . HIS A 1 94 ? -9.762 0.254 -21.239 1.00 78.62 94 HIS A O 1
ATOM 735 N N . THR A 1 95 ? -9.131 -0.917 -19.429 1.00 78.44 95 THR A N 1
ATOM 736 C CA . THR A 1 95 ? -7.942 -1.507 -20.059 1.00 78.44 95 THR A CA 1
ATOM 737 C C . THR A 1 95 ? -8.204 -2.966 -20.418 1.00 78.44 95 THR A C 1
ATOM 739 O O . THR A 1 95 ? -8.282 -3.837 -19.559 1.00 78.44 95 THR A O 1
ATOM 742 N N . ARG A 1 96 ? -8.305 -3.265 -21.718 1.00 73.81 96 ARG A N 1
ATOM 743 C CA . ARG A 1 96 ? -8.347 -4.652 -22.203 1.00 73.81 96 ARG A CA 1
ATOM 744 C C . ARG A 1 96 ? -6.934 -5.212 -22.300 1.00 73.81 96 ARG A C 1
ATOM 746 O O . ARG A 1 96 ? -6.264 -5.024 -23.313 1.00 73.81 96 ARG A O 1
ATOM 753 N N . VAL A 1 97 ? -6.500 -5.913 -21.259 1.00 79.25 97 VAL A N 1
ATOM 754 C CA . VAL A 1 97 ? -5.252 -6.681 -21.290 1.00 79.25 97 VAL A CA 1
ATOM 755 C C . VAL A 1 97 ? -5.522 -8.017 -21.988 1.00 79.25 97 VAL A C 1
ATOM 757 O O . VAL A 1 97 ? -6.437 -8.751 -21.628 1.00 79.25 97 VAL A O 1
ATOM 760 N N . SER A 1 98 ? -4.746 -8.315 -23.023 1.00 82.62 98 SER A N 1
ATOM 761 C CA . SER A 1 98 ? -4.747 -9.589 -23.752 1.00 82.62 98 SER A CA 1
ATOM 762 C C . SER A 1 98 ? -3.299 -9.996 -24.018 1.00 82.62 98 SER A C 1
ATOM 764 O O . SER A 1 98 ? -2.396 -9.178 -23.866 1.00 82.62 98 SER A O 1
ATOM 766 N N . THR A 1 99 ? -3.051 -11.229 -24.446 1.00 81.00 99 THR A N 1
ATOM 767 C CA . THR A 1 99 ? -1.695 -11.715 -24.766 1.00 81.00 99 THR A CA 1
ATOM 768 C C . TH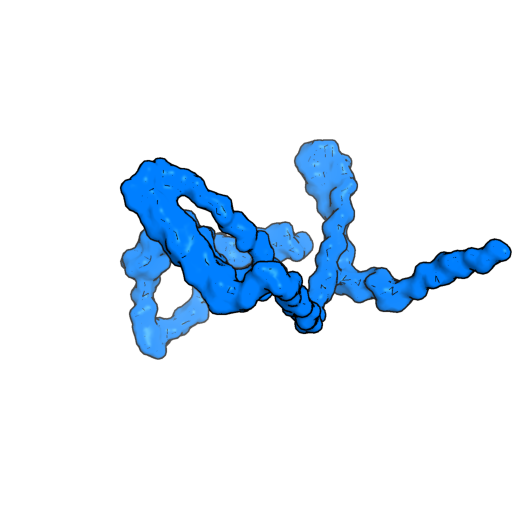R A 1 99 ? -0.988 -10.915 -25.868 1.00 81.00 99 THR A C 1
ATOM 770 O O . THR A 1 99 ? 0.236 -10.912 -25.916 1.00 81.00 99 THR A O 1
ATOM 773 N N . VAL A 1 100 ? -1.735 -10.202 -26.721 1.00 82.94 100 VAL A N 1
ATOM 774 C CA . VAL A 1 100 ? -1.202 -9.328 -27.789 1.00 82.94 100 VAL A CA 1
ATOM 775 C C . VAL A 1 100 ? -1.176 -7.852 -27.361 1.00 82.94 100 VAL A C 1
ATOM 777 O O . VAL A 1 100 ? -0.755 -6.981 -28.121 1.00 82.94 100 VAL A O 1
ATOM 780 N N . TYR A 1 101 ? -1.628 -7.535 -26.143 1.00 82.00 101 TYR A N 1
ATOM 781 C CA . TYR A 1 101 ? -1.673 -6.160 -25.661 1.00 82.00 101 TYR A CA 1
ATOM 782 C C . TYR A 1 101 ? -0.273 -5.545 -25.667 1.00 82.00 101 TYR A C 1
ATOM 784 O O . TYR A 1 101 ? 0.637 -5.997 -24.973 1.00 82.00 101 TYR A O 1
ATOM 792 N N . ARG A 1 102 ? -0.120 -4.477 -26.449 1.00 79.50 102 ARG A N 1
ATOM 793 C CA . ARG A 1 102 ? 1.079 -3.651 -26.452 1.00 79.50 102 ARG A CA 1
ATOM 794 C C . ARG A 1 102 ? 0.876 -2.518 -25.461 1.00 79.50 102 ARG A C 1
ATOM 796 O O . ARG A 1 102 ? -0.042 -1.716 -25.616 1.00 79.50 102 ARG A O 1
ATOM 803 N N . TRP A 1 103 ? 1.737 -2.468 -24.452 1.00 77.25 103 TRP A N 1
ATOM 804 C CA . TRP A 1 103 ? 1.771 -1.359 -23.513 1.00 77.25 103 TRP A CA 1
ATOM 805 C C . TRP A 1 103 ? 2.148 -0.067 -24.244 1.00 77.25 103 TRP A C 1
ATOM 807 O O . TRP A 1 103 ? 3.190 -0.006 -24.896 1.00 77.25 103 TRP A O 1
ATOM 817 N N . ASP A 1 104 ? 1.291 0.946 -24.131 1.00 74.50 104 ASP A N 1
ATOM 818 C CA . ASP A 1 104 ? 1.542 2.293 -24.631 1.00 74.50 104 ASP A CA 1
ATOM 819 C C . ASP A 1 104 ? 1.597 3.266 -23.438 1.00 74.50 104 ASP A C 1
ATOM 821 O O . ASP A 1 104 ? 0.558 3.522 -22.816 1.00 74.50 104 ASP A O 1
ATOM 825 N N . PRO A 1 105 ? 2.783 3.807 -23.105 1.00 65.88 105 PRO A N 1
ATOM 826 C CA . PRO A 1 105 ? 2.958 4.746 -21.998 1.00 65.88 105 PRO A CA 1
ATOM 827 C C . PRO A 1 105 ? 2.134 6.033 -22.147 1.00 65.88 105 PRO A C 1
ATOM 829 O O . PRO A 1 105 ? 1.751 6.637 -21.145 1.00 65.88 105 PRO A O 1
ATOM 832 N N . SER A 1 106 ? 1.817 6.446 -23.380 1.00 65.75 106 SER A N 1
ATOM 833 C CA . SER A 1 106 ? 1.082 7.691 -23.654 1.00 65.75 106 SER A CA 1
ATOM 834 C C . SER A 1 106 ? -0.389 7.632 -23.220 1.00 65.75 106 SER A C 1
ATOM 836 O O . SER A 1 106 ? -1.027 8.658 -22.980 1.00 65.75 106 SER A O 1
ATOM 838 N N . ARG A 1 107 ? -0.932 6.420 -23.052 1.00 57.38 107 ARG A N 1
ATOM 839 C CA . ARG A 1 107 ? -2.314 6.172 -22.610 1.00 57.38 107 ARG A CA 1
ATOM 840 C C . ARG A 1 107 ? -2.505 6.316 -21.101 1.00 57.38 107 ARG A C 1
ATOM 842 O O . ARG A 1 107 ? -3.636 6.466 -20.627 1.00 57.38 107 ARG A O 1
ATOM 849 N N . THR A 1 108 ? -1.417 6.268 -20.340 1.00 57.50 108 THR A N 1
ATOM 850 C CA . THR A 1 108 ? -1.420 6.446 -18.890 1.00 57.50 108 THR A CA 1
ATOM 851 C C . THR A 1 108 ? -0.954 7.852 -18.543 1.00 57.50 108 THR A C 1
ATOM 853 O O . THR A 1 108 ? 0.181 8.063 -18.131 1.00 57.50 108 THR A O 1
ATOM 856 N N . SER A 1 109 ? -1.860 8.820 -18.689 1.00 51.94 109 SER A N 1
ATOM 857 C CA . SER A 1 109 ? -1.631 10.254 -18.448 1.00 51.94 109 SER A CA 1
ATOM 858 C C . SER A 1 109 ? -1.162 10.617 -17.025 1.00 51.94 109 SER A C 1
ATOM 860 O O . SER A 1 109 ? -0.893 11.777 -16.763 1.00 51.94 109 SER A O 1
ATOM 862 N N . GLU A 1 110 ? -1.065 9.654 -16.102 1.00 52.94 110 GLU A N 1
ATOM 863 C CA . GLU A 1 110 ? -0.659 9.874 -14.705 1.00 52.94 110 GLU A CA 1
ATOM 864 C C . GLU A 1 110 ? 0.737 9.328 -14.367 1.00 52.94 110 GLU A C 1
ATOM 866 O O . GLU A 1 110 ? 1.294 9.693 -13.335 1.00 52.94 110 GLU A O 1
ATOM 871 N N . VAL A 1 111 ? 1.324 8.456 -15.196 1.00 48.81 111 VAL A N 1
ATOM 872 C CA . VAL A 1 111 ? 2.633 7.844 -14.872 1.00 48.81 111 VAL A CA 1
ATOM 873 C C . VAL A 1 111 ? 3.777 8.801 -15.217 1.00 48.81 111 VAL A C 1
ATOM 875 O O . VAL A 1 111 ? 4.810 8.797 -14.551 1.00 48.81 111 VAL A O 1
ATOM 878 N N . HIS A 1 112 ? 3.553 9.682 -16.197 1.00 43.44 112 HIS A N 1
ATOM 879 C CA . HIS A 1 112 ? 4.484 10.754 -16.537 1.00 43.44 112 HIS A CA 1
ATOM 880 C C . HIS A 1 112 ? 4.541 11.853 -15.470 1.00 43.44 112 HIS A C 1
ATOM 882 O O . HIS A 1 112 ? 5.625 12.323 -15.163 1.00 43.44 112 HIS A O 1
ATOM 888 N N . GLU A 1 113 ? 3.438 12.190 -14.791 1.00 43.34 113 GLU A N 1
ATOM 889 C CA . GLU A 1 113 ? 3.494 13.214 -13.734 1.00 43.34 113 GLU A CA 1
ATOM 890 C C . GLU A 1 113 ? 4.317 12.792 -12.511 1.00 43.34 113 GLU A C 1
ATOM 892 O O . GLU A 1 113 ? 4.871 13.649 -11.827 1.00 43.34 113 GLU A O 1
ATOM 897 N N . ILE A 1 114 ? 4.415 11.495 -12.212 1.00 44.06 114 ILE A N 1
ATOM 898 C CA . ILE A 1 114 ? 5.178 11.023 -11.048 1.00 44.06 114 ILE A CA 1
ATOM 899 C C . ILE A 1 114 ? 6.683 11.054 -11.339 1.00 44.06 114 ILE A C 1
ATOM 901 O O . ILE A 1 114 ? 7.457 11.429 -10.460 1.00 44.06 114 ILE A O 1
ATOM 905 N N . TRP A 1 115 ? 7.093 10.733 -12.571 1.00 39.22 115 TRP A N 1
ATOM 906 C CA . TRP A 1 115 ? 8.493 10.822 -12.999 1.00 39.22 115 TRP A CA 1
ATOM 907 C C . TRP A 1 115 ? 8.931 12.254 -13.332 1.00 39.22 115 TRP A C 1
ATOM 909 O O . TRP A 1 115 ? 10.048 12.632 -12.988 1.00 39.22 115 TRP A O 1
ATOM 919 N N . ASP A 1 116 ? 8.055 13.073 -13.916 1.00 36.84 116 ASP A N 1
ATOM 920 C CA . ASP A 1 116 ? 8.386 14.448 -14.313 1.00 36.84 116 ASP A CA 1
ATOM 921 C C . ASP A 1 116 ? 8.339 15.434 -13.129 1.00 36.84 116 ASP A C 1
ATOM 923 O O . ASP A 1 116 ? 9.027 16.449 -13.152 1.00 36.84 116 ASP A O 1
ATOM 927 N N . ARG A 1 117 ? 7.622 15.124 -12.033 1.00 34.84 117 ARG A N 1
ATOM 928 C CA . ARG A 1 117 ? 7.730 15.875 -10.758 1.00 34.84 117 ARG A CA 1
ATOM 929 C C . ARG A 1 117 ? 8.964 15.506 -9.924 1.00 34.84 117 ARG A C 1
ATOM 931 O O . ARG A 1 117 ? 9.160 16.073 -8.852 1.00 34.84 117 ARG A O 1
ATOM 938 N N . THR A 1 118 ? 9.774 14.549 -10.380 1.00 44.38 118 THR A N 1
ATOM 939 C CA . THR A 1 118 ? 11.050 14.163 -9.750 1.00 44.38 118 THR A CA 1
ATOM 940 C C . THR A 1 118 ? 12.274 14.431 -10.638 1.00 44.38 118 THR A C 1
ATOM 942 O O . THR A 1 118 ? 13.319 13.805 -10.440 1.00 44.38 118 THR A O 1
ATOM 945 N N . ALA A 1 119 ? 12.171 15.381 -11.576 1.00 36.22 119 ALA A N 1
ATOM 946 C CA . ALA A 1 119 ? 13.294 15.930 -12.340 1.00 36.22 119 ALA A CA 1
ATOM 947 C C . ALA A 1 119 ? 13.590 17.384 -11.951 1.00 36.22 119 ALA A C 1
ATOM 949 O O . ALA A 1 119 ? 12.624 18.153 -11.749 1.00 36.22 119 ALA A O 1
#

pLDDT: mean 72.81, std 19.2, range [33.34, 97.88]

Secondary structure (DSSP, 8-state):
-------GGG---S--EEEE-TTS-EEEE-------------TTS-HHHHHHHHHHHHHHHHHHT--------TTT--------HHHHHIIIII----TTPPP-GGG-TTHHHHHHTT-

Radius of gyration: 21.1 Å; chains: 1; bounding box: 57×46×45 Å

Sequence (119 aa):
MLPMQVSQSDIFLQRDGVFLNENNQLLLGIRRANRPQTVMPSSVLSSDSMHIRLLAAAAHAVATNSRFTIFYNPIASPSEFVISLAKYVKAVHHTRVSTVYRWDPSRTSEVHEIWDRTA